Protein AF-A0A3A0ABZ5-F1 (afdb_monomer_lite)

Sequence (94 aa):
MTDPTLIDELAELLREAGRVHHQAFAEVDGEDPEWPLWYAGYLLERFRALLGPGLTRSRLVCWLVLAADDHARQAPDTEWAAYYAQFFAAQRPA

Secondary structure (DSSP, 8-state):
---HHHHHHHHHHHHHHHHHHHHHTGGGTT--TTHHHHHHHHHHHHHHHHH-TT--HHHHHHHHHHHHHHHHHH-TTS-HHHHHHHHHHTT---

Radius of gyration: 12.89 Å; chains: 1; bounding box: 30×22×39 Å

Structure (mmCIF, N/CA/C/O backbone):
data_AF-A0A3A0ABZ5-F1
#
_entry.id   AF-A0A3A0ABZ5-F1
#
loop_
_atom_site.group_PDB
_atom_site.id
_atom_site.type_symbol
_atom_site.label_atom_id
_atom_site.label_alt_id
_atom_site.label_comp_id
_atom_site.label_asym_id
_atom_site.label_entity_id
_atom_site.label_seq_id
_atom_site.pdbx_PDB_ins_code
_atom_site.Cartn_x
_atom_site.Cartn_y
_atom_site.Cartn_z
_atom_site.occupancy
_atom_site.B_iso_or_equiv
_atom_site.auth_seq_id
_atom_site.auth_comp_id
_atom_site.auth_asym_id
_atom_site.auth_atom_id
_atom_site.pdbx_PDB_model_num
ATOM 1 N N . MET A 1 1 ? -5.543 0.587 19.048 1.00 52.41 1 MET A N 1
ATOM 2 C CA . MET A 1 1 ? -5.061 -0.768 18.710 1.00 52.41 1 MET A CA 1
ATOM 3 C C . MET A 1 1 ? -5.632 -1.115 17.357 1.00 52.41 1 MET A C 1
ATOM 5 O O . MET A 1 1 ? -6.847 -1.087 17.217 1.00 52.41 1 MET A O 1
ATOM 9 N N . THR A 1 2 ? -4.773 -1.334 16.373 1.00 64.50 2 THR A N 1
ATOM 10 C CA . THR A 1 2 ? -5.174 -1.756 15.031 1.00 64.50 2 THR A CA 1
ATOM 11 C C . THR A 1 2 ? -5.718 -3.184 15.097 1.00 64.50 2 THR A C 1
ATOM 13 O O . THR A 1 2 ? -5.138 -4.011 15.798 1.00 64.50 2 THR A O 1
ATOM 16 N N . ASP A 1 3 ? -6.847 -3.454 14.442 1.00 81.31 3 ASP A N 1
ATOM 17 C CA . ASP A 1 3 ? -7.489 -4.776 14.430 1.00 81.31 3 ASP A CA 1
ATOM 18 C C . ASP A 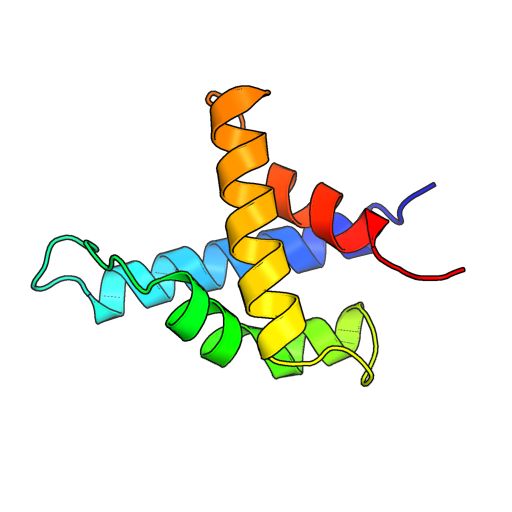1 3 ? -6.578 -5.793 13.708 1.00 81.31 3 ASP A C 1
ATOM 20 O O . ASP A 1 3 ? -6.283 -5.579 12.528 1.00 81.31 3 ASP A O 1
ATOM 24 N N . PRO A 1 4 ? -6.110 -6.866 14.380 1.00 82.38 4 PRO A N 1
ATOM 25 C CA . PRO A 1 4 ? -5.250 -7.879 13.764 1.00 82.38 4 PRO A CA 1
ATOM 26 C C . PRO A 1 4 ? -5.872 -8.502 12.510 1.00 82.38 4 PRO A C 1
ATOM 28 O O . PRO A 1 4 ? -5.173 -8.718 11.526 1.00 82.38 4 PRO A O 1
ATOM 31 N N . THR A 1 5 ? -7.194 -8.691 12.507 1.00 91.81 5 THR A N 1
ATOM 32 C CA . THR A 1 5 ? -7.928 -9.283 11.381 1.00 91.81 5 THR A CA 1
ATOM 33 C C . THR A 1 5 ? -7.843 -8.402 10.135 1.00 91.81 5 THR A C 1
ATOM 35 O O . THR A 1 5 ? -7.593 -8.884 9.035 1.00 91.81 5 THR A O 1
ATOM 38 N N . LEU A 1 6 ? -7.977 -7.082 10.312 1.00 94.19 6 LEU A N 1
ATOM 39 C CA . LEU A 1 6 ? -7.865 -6.113 9.220 1.00 94.19 6 LEU A CA 1
ATOM 40 C C . LEU A 1 6 ? -6.457 -6.105 8.609 1.00 94.19 6 LEU A C 1
ATOM 42 O O . LEU A 1 6 ? -6.318 -5.999 7.393 1.00 94.19 6 LEU A O 1
ATOM 46 N N . ILE A 1 7 ? -5.417 -6.180 9.445 1.00 96.06 7 ILE A N 1
ATOM 47 C CA . ILE A 1 7 ? -4.028 -6.212 8.968 1.00 96.06 7 ILE A CA 1
ATOM 48 C C . ILE A 1 7 ? -3.800 -7.467 8.122 1.00 96.06 7 ILE A C 1
ATOM 50 O O . ILE A 1 7 ? -3.236 -7.361 7.034 1.00 96.06 7 ILE A O 1
ATOM 54 N N . ASP A 1 8 ? -4.270 -8.627 8.579 1.00 97.00 8 ASP A N 1
ATOM 55 C CA . ASP A 1 8 ? -4.107 -9.885 7.851 1.00 97.00 8 ASP A CA 1
ATOM 56 C C . ASP A 1 8 ? -4.840 -9.864 6.500 1.00 97.00 8 ASP A C 1
ATOM 58 O O . ASP A 1 8 ? -4.261 -10.245 5.480 1.00 97.00 8 ASP A O 1
ATOM 62 N N . GLU A 1 9 ? -6.073 -9.344 6.454 1.00 97.50 9 GLU A N 1
ATOM 63 C CA . GLU A 1 9 ? -6.838 -9.199 5.207 1.00 97.50 9 GLU A CA 1
ATOM 64 C C . GLU A 1 9 ? -6.162 -8.245 4.209 1.00 97.50 9 GLU A C 1
ATOM 66 O O . GLU A 1 9 ? -6.068 -8.544 3.015 1.00 97.50 9 GLU A O 1
ATOM 71 N N . LEU A 1 10 ? -5.643 -7.108 4.684 1.00 97.81 10 LEU A N 1
ATOM 72 C CA . LEU A 1 10 ? -4.895 -6.169 3.844 1.00 97.81 10 LEU A CA 1
ATOM 73 C C . LEU A 1 10 ? -3.595 -6.791 3.325 1.00 97.81 10 LEU A C 1
ATOM 75 O O . LEU A 1 10 ? -3.276 -6.632 2.146 1.00 97.81 10 LEU A O 1
ATOM 79 N N . ALA A 1 11 ? -2.854 -7.499 4.182 1.00 98.19 11 ALA A N 1
ATOM 80 C CA . ALA A 1 11 ? -1.606 -8.153 3.806 1.00 98.19 11 ALA A CA 1
ATOM 81 C C . ALA A 1 11 ? -1.844 -9.230 2.743 1.00 98.19 11 ALA A C 1
ATOM 83 O O . ALA A 1 11 ? -1.082 -9.326 1.783 1.00 98.19 11 ALA A O 1
ATOM 84 N N . GLU A 1 12 ? -2.925 -10.002 2.859 1.00 98.31 12 GLU A N 1
ATOM 85 C CA . GLU A 1 12 ? -3.249 -11.028 1.872 1.00 98.31 12 GLU A CA 1
ATOM 86 C C . GLU A 1 12 ? -3.614 -10.430 0.509 1.00 98.31 12 GLU A C 1
ATOM 88 O O . GLU A 1 12 ? -3.093 -10.869 -0.518 1.00 98.31 12 GLU A O 1
ATOM 93 N N . LEU A 1 13 ? -4.420 -9.363 0.487 1.00 98.38 13 LEU A N 1
ATOM 94 C CA . LEU A 1 13 ? -4.727 -8.637 -0.748 1.00 98.38 13 LEU A CA 1
ATOM 95 C C . LEU A 1 13 ? -3.474 -8.043 -1.404 1.00 98.38 13 LEU A C 1
ATOM 97 O O . LEU A 1 13 ? -3.356 -8.053 -2.630 1.00 98.38 13 LEU A O 1
ATOM 101 N N . LEU A 1 14 ? -2.532 -7.536 -0.606 1.00 98.44 14 LEU A N 1
ATOM 102 C CA . LEU A 1 14 ? -1.252 -7.031 -1.101 1.00 98.44 14 LEU A CA 1
ATOM 103 C C . LEU A 1 14 ? -0.420 -8.153 -1.729 1.00 98.44 14 LEU A C 1
ATOM 105 O O . LEU A 1 14 ? 0.021 -8.006 -2.868 1.00 98.44 14 LEU A O 1
ATOM 109 N N . ARG A 1 15 ? -0.268 -9.301 -1.057 1.00 98.31 15 ARG A N 1
ATOM 110 C CA . ARG A 1 15 ? 0.440 -10.466 -1.623 1.00 98.31 15 ARG A CA 1
ATOM 111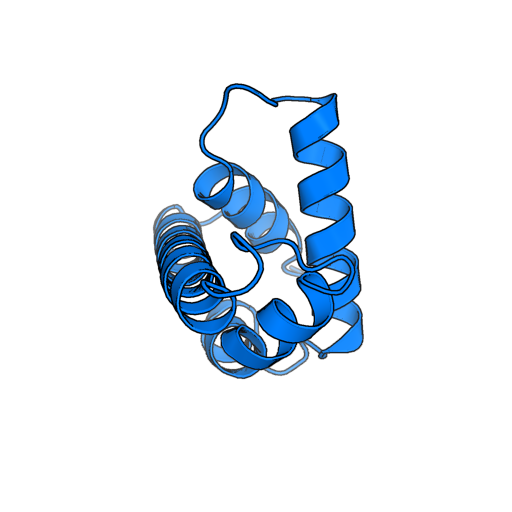 C C . ARG A 1 15 ? -0.202 -10.943 -2.915 1.00 98.31 15 ARG A C 1
ATOM 113 O O . ARG A 1 15 ? 0.500 -11.252 -3.877 1.00 98.31 15 ARG A O 1
ATOM 120 N N . GLU A 1 16 ? -1.530 -11.004 -2.949 1.00 97.81 16 GLU A N 1
ATOM 121 C CA . GLU A 1 16 ? -2.277 -11.336 -4.157 1.00 97.81 16 GLU A CA 1
ATOM 122 C C . GLU A 1 16 ? -1.955 -10.353 -5.291 1.00 97.81 16 GLU A C 1
ATOM 124 O O . GLU A 1 16 ? -1.598 -10.794 -6.383 1.00 97.81 16 GLU A O 1
ATOM 129 N N . ALA A 1 17 ? -2.008 -9.044 -5.025 1.00 97.31 17 ALA A N 1
ATOM 130 C CA . ALA A 1 17 ? -1.657 -8.015 -6.000 1.00 97.31 17 ALA A CA 1
ATOM 131 C C . ALA A 1 17 ? -0.218 -8.172 -6.505 1.00 97.31 17 ALA A C 1
ATOM 133 O O . ALA A 1 17 ? -0.007 -8.104 -7.710 1.00 97.31 17 ALA A O 1
ATOM 134 N N . GLY A 1 18 ? 0.745 -8.465 -5.626 1.00 95.38 18 GLY A N 1
ATOM 135 C CA . GLY A 1 18 ? 2.133 -8.708 -6.024 1.00 95.38 18 GLY A CA 1
ATOM 136 C C . GLY A 1 18 ? 2.303 -9.915 -6.936 1.00 95.38 18 GLY A C 1
ATOM 137 O O . GLY A 1 18 ? 2.995 -9.828 -7.949 1.00 95.38 18 GLY A O 1
ATOM 138 N N . ARG A 1 19 ? 1.609 -11.024 -6.654 1.00 95.00 19 ARG A N 1
ATOM 139 C CA . ARG A 1 19 ? 1.624 -12.197 -7.543 1.00 95.00 19 ARG A CA 1
ATOM 140 C C . ARG A 1 19 ? 1.006 -11.889 -8.909 1.00 95.00 19 ARG A C 1
ATOM 142 O O . ARG A 1 19 ? 1.563 -12.288 -9.927 1.00 95.00 19 ARG A O 1
ATOM 149 N N . VAL A 1 20 ? -0.136 -11.198 -8.935 1.00 95.31 20 VAL A N 1
ATOM 150 C CA . VAL A 1 20 ? -0.840 -10.861 -10.185 1.00 95.31 20 VAL A CA 1
ATOM 151 C C . VAL A 1 20 ? -0.066 -9.820 -10.998 1.00 95.31 20 VAL A C 1
ATOM 153 O O . VAL A 1 20 ? 0.016 -9.953 -12.216 1.00 95.31 20 VAL A O 1
ATOM 156 N N . HIS A 1 21 ? 0.537 -8.822 -10.346 1.00 93.31 21 HIS A N 1
ATOM 157 C CA . HIS A 1 21 ? 1.387 -7.816 -10.988 1.00 93.31 21 HIS A CA 1
ATOM 158 C C . HIS A 1 21 ? 2.601 -8.471 -11.642 1.00 93.31 21 HIS A C 1
ATOM 160 O O . HIS A 1 21 ? 2.794 -8.313 -12.842 1.00 93.31 21 HIS A O 1
ATOM 166 N N . HIS A 1 22 ? 3.337 -9.309 -10.908 1.00 89.19 22 HIS A N 1
ATOM 167 C CA . HIS A 1 22 ? 4.484 -10.022 -11.467 1.00 89.19 22 HIS A CA 1
ATOM 168 C C . HIS A 1 22 ? 4.079 -10.882 -12.678 1.00 89.19 22 HIS A C 1
ATOM 170 O O . HIS A 1 22 ? 4.752 -10.865 -13.702 1.00 89.19 22 HIS A O 1
ATOM 176 N N . GLN A 1 23 ? 2.932 -11.568 -12.628 1.00 88.88 23 GLN A N 1
ATOM 177 C CA . GLN A 1 23 ? 2.440 -12.320 -13.786 1.00 88.88 23 GLN A CA 1
ATOM 178 C C . GLN A 1 23 ? 2.102 -11.415 -14.985 1.00 88.88 23 GLN A C 1
ATOM 180 O O . GLN A 1 23 ? 2.391 -11.781 -16.123 1.00 88.88 23 GLN A O 1
ATOM 185 N N . ALA A 1 24 ? 1.484 -10.254 -14.753 1.00 86.00 24 ALA A N 1
ATOM 186 C CA . ALA A 1 24 ? 1.108 -9.317 -15.812 1.00 86.00 24 ALA A CA 1
ATOM 187 C C . ALA A 1 24 ? 2.323 -8.637 -16.470 1.00 86.00 24 ALA A C 1
ATOM 189 O O . ALA A 1 24 ? 2.275 -8.337 -17.660 1.00 86.00 24 ALA A O 1
ATOM 190 N N . PHE A 1 25 ? 3.402 -8.430 -15.714 1.00 85.12 25 PHE A N 1
ATOM 191 C CA . PHE A 1 25 ? 4.638 -7.778 -16.159 1.00 85.12 25 PHE A CA 1
ATOM 192 C C . PHE A 1 25 ? 5.801 -8.769 -16.342 1.00 85.12 25 PHE A C 1
ATOM 194 O O . PHE A 1 25 ? 6.966 -8.378 -16.347 1.00 85.12 25 PHE A O 1
ATOM 201 N N . ALA A 1 26 ? 5.503 -10.059 -16.529 1.00 81.62 26 ALA A N 1
ATOM 202 C CA . ALA A 1 26 ? 6.515 -11.110 -16.649 1.00 81.62 26 ALA A CA 1
ATOM 203 C C . ALA A 1 26 ? 7.483 -10.899 -17.833 1.00 81.62 26 ALA A C 1
ATOM 205 O O . ALA A 1 26 ? 8.642 -11.291 -17.756 1.00 81.62 26 ALA A O 1
ATOM 206 N N . GLU A 1 27 ? 7.033 -10.257 -18.918 1.00 80.56 27 GLU A N 1
ATOM 207 C CA . GLU A 1 27 ? 7.869 -9.953 -20.094 1.00 80.56 27 GLU A CA 1
ATOM 208 C C . GLU A 1 27 ? 8.960 -8.904 -19.813 1.00 80.56 27 GLU A C 1
ATOM 210 O O . GLU A 1 27 ? 9.941 -8.830 -20.551 1.00 80.56 27 GLU A O 1
ATOM 215 N N . VAL A 1 28 ? 8.798 -8.118 -18.744 1.00 80.75 28 VAL A N 1
ATOM 216 C CA . VAL A 1 28 ? 9.741 -7.080 -18.294 1.00 80.75 28 VAL A CA 1
ATOM 217 C C . VAL A 1 28 ? 10.320 -7.395 -16.910 1.00 80.75 28 VAL A C 1
ATOM 219 O O . VAL A 1 28 ? 10.726 -6.491 -16.192 1.00 80.75 28 VAL A O 1
ATOM 222 N N . ASP A 1 29 ? 10.326 -8.674 -16.517 1.00 75.88 29 ASP A N 1
ATOM 223 C CA . ASP A 1 29 ? 10.819 -9.149 -15.210 1.00 75.88 29 ASP A CA 1
ATOM 224 C C . ASP A 1 29 ? 10.188 -8.416 -14.006 1.00 75.88 29 ASP A C 1
ATOM 226 O O . ASP A 1 29 ? 10.812 -8.189 -12.973 1.00 75.88 29 ASP A O 1
ATOM 230 N N . GLY A 1 30 ? 8.928 -7.990 -14.152 1.00 70.75 30 GLY A N 1
ATOM 231 C CA . GLY A 1 30 ? 8.208 -7.245 -13.119 1.00 70.75 30 GLY A CA 1
ATOM 232 C C . GLY A 1 30 ? 8.658 -5.792 -12.932 1.00 70.75 30 GLY A C 1
ATOM 233 O O . GLY A 1 30 ? 8.146 -5.124 -12.031 1.00 70.75 30 GLY A O 1
ATOM 234 N N . GLU A 1 31 ? 9.575 -5.280 -13.760 1.00 78.00 31 GLU A N 1
ATOM 235 C CA . GLU A 1 31 ? 10.021 -3.891 -13.689 1.00 78.00 31 GLU A CA 1
ATOM 236 C C . GLU A 1 31 ? 8.906 -2.949 -14.165 1.00 78.00 31 GLU A C 1
ATOM 238 O O . GLU A 1 31 ? 8.551 -2.885 -15.342 1.00 78.00 31 GLU A O 1
ATOM 243 N N . ASP A 1 32 ? 8.339 -2.208 -13.215 1.00 87.75 32 ASP A N 1
ATOM 244 C CA . ASP A 1 32 ? 7.285 -1.229 -13.454 1.00 87.75 32 ASP A CA 1
ATOM 245 C C . ASP A 1 32 ? 7.545 0.015 -12.586 1.00 87.75 32 ASP A C 1
ATOM 247 O O . ASP A 1 32 ? 7.215 0.019 -11.395 1.00 87.75 32 ASP A O 1
ATOM 251 N N . PRO A 1 33 ? 8.137 1.093 -13.136 1.00 87.06 33 PRO A N 1
ATOM 252 C CA . PRO A 1 33 ? 8.359 2.326 -12.381 1.00 87.06 33 PRO A CA 1
ATOM 253 C C . PRO A 1 33 ? 7.045 3.000 -11.948 1.00 87.06 33 PRO A C 1
ATOM 255 O O . PRO A 1 33 ? 7.052 3.836 -11.045 1.00 87.06 33 PRO A O 1
ATOM 258 N N . GLU A 1 34 ? 5.914 2.629 -12.555 1.00 93.25 34 GLU A N 1
ATOM 259 C CA . GLU A 1 34 ? 4.578 3.128 -12.238 1.00 93.25 34 GLU A CA 1
ATOM 260 C C . GLU A 1 34 ? 3.724 2.098 -11.473 1.00 93.25 34 GLU A C 1
ATOM 262 O O . GLU A 1 34 ? 2.503 2.268 -11.362 1.00 93.25 34 GLU A O 1
ATOM 267 N N . TRP A 1 35 ? 4.352 1.090 -10.848 1.00 95.62 35 TRP A N 1
ATOM 268 C CA . TRP A 1 35 ? 3.670 0.038 -10.082 1.00 95.62 35 TRP A CA 1
ATOM 269 C C . TRP A 1 35 ? 2.593 0.546 -9.104 1.00 95.62 35 TRP A C 1
ATOM 271 O O . TRP A 1 35 ? 1.539 -0.100 -9.016 1.00 95.62 35 TRP A O 1
ATOM 281 N N . PRO A 1 36 ? 2.728 1.708 -8.415 1.00 97.69 36 PRO A N 1
ATOM 282 C CA . PRO A 1 36 ? 1.680 2.178 -7.514 1.00 97.69 36 PRO A CA 1
ATOM 283 C C . PRO A 1 36 ? 0.368 2.483 -8.244 1.00 97.69 36 PRO A C 1
ATOM 285 O O . PRO A 1 36 ? -0.709 2.327 -7.666 1.00 97.69 36 PRO A O 1
ATOM 288 N N . LEU A 1 37 ? 0.423 2.901 -9.515 1.00 97.31 37 LEU A N 1
ATOM 289 C CA . LEU A 1 37 ? -0.766 3.171 -10.327 1.00 97.31 37 LEU A CA 1
ATOM 290 C C . LEU A 1 37 ? -1.521 1.886 -10.660 1.00 97.31 37 LEU A C 1
ATOM 292 O O . LEU A 1 37 ? -2.763 1.892 -10.627 1.00 97.31 37 LEU A O 1
ATOM 296 N N . TRP A 1 38 ? -0.788 0.813 -10.967 1.00 96.44 38 TRP A N 1
ATOM 297 C CA . TRP A 1 38 ? -1.355 -0.508 -11.220 1.00 96.44 38 TRP A CA 1
ATOM 298 C C . TRP A 1 38 ? -1.971 -1.082 -9.944 1.00 96.44 38 TRP A C 1
ATOM 300 O O . TRP A 1 38 ? -3.160 -1.410 -9.930 1.00 96.44 38 TRP A O 1
ATOM 310 N N . TYR A 1 39 ? -1.213 -1.087 -8.841 1.00 98.19 39 TYR A N 1
ATOM 311 C CA . TYR A 1 39 ? -1.680 -1.574 -7.540 1.00 98.19 39 TYR A CA 1
ATOM 312 C C . TYR A 1 39 ? -2.922 -0.821 -7.079 1.00 98.19 39 TYR A C 1
ATOM 314 O O . TYR A 1 39 ? -3.910 -1.437 -6.686 1.00 98.19 39 TYR A O 1
ATOM 322 N N . ALA A 1 40 ? -2.921 0.510 -7.183 1.00 98.19 40 ALA A N 1
ATOM 323 C CA . ALA A 1 40 ? -4.085 1.302 -6.821 1.00 98.19 40 ALA A CA 1
ATOM 324 C C . ALA A 1 40 ? -5.297 0.996 -7.711 1.00 98.19 40 ALA A C 1
ATOM 326 O O . ALA A 1 40 ? -6.419 1.065 -7.230 1.00 98.19 40 ALA A O 1
ATOM 327 N N . GLY A 1 41 ? -5.107 0.655 -8.988 1.00 97.50 41 GLY A N 1
ATOM 328 C CA . GLY A 1 41 ? -6.200 0.198 -9.849 1.00 97.50 41 GLY A CA 1
ATOM 329 C C . GLY A 1 41 ? -6.769 -1.154 -9.408 1.00 97.50 41 GLY A C 1
ATOM 330 O O . GLY A 1 41 ? -7.986 -1.307 -9.331 1.00 97.50 41 GLY A O 1
ATOM 331 N N . TYR A 1 42 ? -5.893 -2.105 -9.079 1.00 97.81 42 TYR A N 1
ATOM 332 C CA . TYR A 1 42 ? -6.267 -3.461 -8.671 1.00 97.81 42 TYR A CA 1
ATOM 333 C C . TYR A 1 42 ? -6.943 -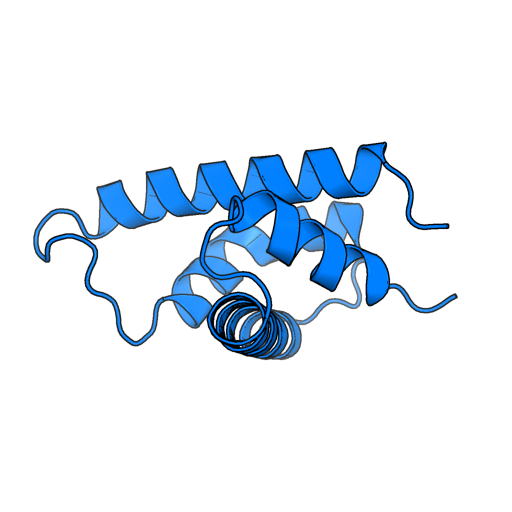3.511 -7.291 1.00 97.81 42 TYR A C 1
ATOM 335 O O . TYR A 1 42 ? -7.931 -4.220 -7.089 1.00 97.81 42 TYR A O 1
ATOM 343 N N . LEU A 1 43 ? -6.417 -2.743 -6.334 1.00 98.38 43 LEU A N 1
ATOM 344 C CA . LEU A 1 43 ? -6.776 -2.842 -4.920 1.00 98.38 43 LEU A CA 1
ATOM 345 C C . LEU A 1 43 ? -7.916 -1.917 -4.493 1.00 98.38 43 LEU A C 1
ATOM 347 O O . LEU A 1 43 ? -8.544 -2.202 -3.478 1.00 98.38 43 LEU A O 1
ATOM 351 N N . LEU A 1 44 ? -8.203 -0.828 -5.221 1.00 98.19 44 LEU A N 1
ATOM 352 C CA . LEU A 1 44 ? -9.049 0.268 -4.722 1.00 98.19 44 LEU A CA 1
ATOM 353 C C . LEU A 1 44 ? -10.391 -0.189 -4.144 1.00 98.19 44 LEU A C 1
ATOM 355 O O . LEU A 1 44 ? -10.697 0.140 -3.001 1.00 98.19 44 LEU A O 1
ATOM 359 N N . GLU A 1 45 ? -11.191 -0.938 -4.903 1.00 98.00 45 GLU A N 1
ATOM 360 C CA . GLU A 1 45 ? -12.531 -1.330 -4.442 1.00 98.00 45 GLU A CA 1
ATOM 361 C C . GLU A 1 45 ? -12.479 -2.347 -3.294 1.00 98.00 45 GLU A C 1
ATOM 363 O O . GLU A 1 45 ? -13.304 -2.301 -2.383 1.00 98.00 45 GLU A O 1
ATOM 368 N N . ARG A 1 46 ? -11.463 -3.216 -3.276 1.00 97.69 46 ARG A N 1
ATOM 369 C CA . ARG A 1 46 ? -11.251 -4.192 -2.195 1.00 97.69 46 ARG A CA 1
ATOM 370 C C . ARG A 1 46 ? -10.811 -3.487 -0.914 1.00 97.69 46 ARG A C 1
ATOM 372 O O . ARG A 1 46 ? -11.344 -3.744 0.156 1.00 97.69 46 ARG A O 1
ATOM 379 N N . PHE A 1 47 ? -9.911 -2.515 -1.033 1.00 97.06 47 PHE A N 1
ATOM 380 C CA . PHE A 1 47 ? -9.475 -1.686 0.086 1.00 97.06 47 PHE A CA 1
ATOM 381 C C . PHE A 1 47 ? -10.594 -0.777 0.591 1.00 97.06 47 PHE A C 1
ATOM 383 O O . PHE A 1 47 ? -10.681 -0.556 1.791 1.00 97.06 47 PHE A O 1
ATOM 390 N N . ARG A 1 48 ? -11.490 -0.282 -0.269 1.00 96.31 48 ARG A N 1
ATOM 391 C CA . ARG A 1 48 ? -12.677 0.474 0.166 1.00 96.31 48 ARG A CA 1
ATOM 392 C C . ARG A 1 48 ? -13.615 -0.347 1.040 1.00 96.31 48 ARG A C 1
ATOM 394 O O . ARG A 1 48 ? -14.190 0.215 1.969 1.00 96.31 48 ARG A O 1
ATOM 401 N N . ALA A 1 49 ? -13.749 -1.646 0.775 1.00 95.31 49 ALA A N 1
ATOM 402 C CA . ALA A 1 49 ? -14.544 -2.533 1.620 1.00 95.31 49 ALA A CA 1
ATOM 403 C C . ALA A 1 49 ? -13.974 -2.643 3.049 1.00 95.31 49 ALA A C 1
ATOM 405 O O . ALA A 1 49 ? -14.743 -2.774 3.996 1.00 95.31 49 ALA A O 1
ATOM 406 N N . LEU A 1 50 ? -12.649 -2.522 3.205 1.00 94.56 50 LEU A N 1
ATOM 407 C CA . LEU A 1 50 ? -11.944 -2.674 4.485 1.00 94.56 50 LEU A CA 1
ATOM 408 C C . LEU A 1 50 ? -11.672 -1.344 5.213 1.00 94.56 50 LEU A C 1
ATOM 410 O O . LEU A 1 50 ? -11.800 -1.241 6.432 1.00 94.56 50 LEU A O 1
ATOM 414 N N . LEU A 1 51 ? -11.283 -0.313 4.463 1.00 93.62 51 LEU A N 1
ATOM 415 C CA . LEU A 1 51 ? -10.823 0.989 4.962 1.00 93.62 51 LEU A CA 1
ATOM 416 C C . LEU A 1 51 ? -11.885 2.091 4.831 1.00 93.62 51 LEU A C 1
ATOM 418 O O . LEU A 1 51 ? -11.742 3.159 5.426 1.00 93.62 51 LEU A O 1
ATOM 422 N N . GLY A 1 52 ? -12.949 1.838 4.068 1.00 93.62 52 GLY A N 1
ATOM 423 C CA . GLY A 1 52 ? -14.083 2.736 3.872 1.00 93.62 52 GLY A CA 1
ATOM 424 C C . GLY A 1 52 ? -14.169 3.350 2.463 1.00 93.62 52 GLY A C 1
ATOM 425 O O . GLY A 1 52 ? -13.153 3.568 1.792 1.00 93.62 52 GLY A O 1
ATOM 426 N N . PRO A 1 53 ? -15.387 3.714 2.011 1.00 93.69 53 PRO A N 1
ATOM 427 C CA . PRO A 1 53 ? -15.650 4.161 0.637 1.00 93.69 53 PRO A CA 1
ATOM 428 C C . PRO A 1 53 ? -15.002 5.510 0.285 1.00 93.69 53 PRO A C 1
ATOM 430 O O . PRO A 1 53 ? -14.857 5.841 -0.890 1.00 93.69 53 PRO A O 1
ATOM 433 N N . GLY A 1 54 ? -14.585 6.289 1.290 1.00 94.06 54 GLY A N 1
ATOM 434 C CA . GLY A 1 54 ? -13.894 7.567 1.104 1.00 94.06 54 GLY A CA 1
ATOM 435 C C . GLY A 1 54 ? -12.452 7.444 0.598 1.00 94.06 54 GLY A C 1
ATOM 436 O O . GLY A 1 54 ? -11.836 8.461 0.278 1.00 94.06 54 GLY A O 1
ATOM 437 N N . LEU A 1 55 ? -11.893 6.231 0.514 1.00 95.88 55 LEU A N 1
ATOM 438 C CA . LEU A 1 55 ? -10.568 6.017 -0.061 1.00 95.88 55 LEU A CA 1
ATOM 439 C C . LEU A 1 55 ? -10.581 6.354 -1.560 1.00 95.88 55 LEU A C 1
ATOM 441 O O . LEU A 1 55 ? -11.319 5.765 -2.355 1.00 95.88 55 LEU A O 1
ATOM 445 N N . THR A 1 56 ? -9.757 7.319 -1.960 1.00 97.31 56 THR A N 1
ATOM 446 C CA . THR A 1 56 ? -9.583 7.704 -3.364 1.00 97.31 56 THR A CA 1
ATOM 447 C C . THR A 1 56 ? -8.379 6.993 -3.972 1.00 97.31 56 THR A C 1
ATOM 449 O O . THR A 1 56 ? -7.421 6.663 -3.271 1.00 97.31 56 THR A O 1
ATOM 452 N N . ARG A 1 57 ? -8.383 6.822 -5.302 1.00 98.00 57 ARG A N 1
ATOM 453 C CA . ARG A 1 57 ? -7.235 6.258 -6.029 1.00 98.00 57 ARG A CA 1
ATOM 454 C C . ARG A 1 57 ? -5.955 7.060 -5.784 1.00 98.00 57 ARG A C 1
ATOM 456 O O . ARG A 1 57 ? -4.923 6.470 -5.502 1.00 98.00 57 ARG A O 1
ATOM 463 N N . SER A 1 58 ? -6.026 8.393 -5.836 1.00 98.12 58 SER A N 1
ATOM 464 C CA . SER A 1 58 ? -4.866 9.270 -5.614 1.00 98.12 58 SER A CA 1
ATOM 465 C C . SER A 1 58 ? -4.272 9.124 -4.213 1.00 98.12 58 SER A C 1
ATOM 467 O O . SER A 1 58 ? -3.053 9.105 -4.061 1.00 98.12 58 SER A O 1
ATOM 469 N N . ARG A 1 59 ? -5.120 8.972 -3.188 1.00 97.44 59 ARG A N 1
ATOM 470 C CA . ARG A 1 59 ? -4.667 8.717 -1.818 1.00 97.44 59 ARG A CA 1
ATOM 471 C C . ARG A 1 59 ? -4.005 7.349 -1.698 1.00 97.44 59 ARG A C 1
ATOM 473 O O . ARG A 1 59 ? -2.948 7.265 -1.091 1.00 97.44 59 ARG A O 1
ATOM 480 N N . LEU A 1 60 ? -4.587 6.316 -2.309 1.00 98.00 60 LEU A N 1
ATOM 481 C CA . LEU A 1 60 ? -4.008 4.972 -2.304 1.00 98.00 60 LEU A CA 1
ATOM 482 C C . LEU A 1 60 ? -2.639 4.934 -2.999 1.00 98.00 60 LEU A C 1
ATOM 484 O O . LEU A 1 60 ? -1.706 4.375 -2.439 1.00 98.00 60 LEU A O 1
ATOM 488 N N . VAL A 1 61 ? -2.491 5.588 -4.157 1.00 98.50 61 VAL A N 1
ATOM 489 C CA . VAL A 1 61 ? -1.190 5.743 -4.840 1.00 98.50 61 VAL A CA 1
ATOM 490 C C . VAL A 1 61 ? -0.164 6.398 -3.914 1.00 98.50 61 VAL A C 1
ATOM 492 O O . VAL A 1 61 ? 0.931 5.875 -3.744 1.00 98.50 61 VAL A O 1
ATOM 495 N N . CYS A 1 62 ? -0.531 7.513 -3.274 1.00 97.88 62 CYS A N 1
ATOM 496 C CA . CYS A 1 62 ? 0.348 8.211 -2.337 1.00 97.88 62 CYS A CA 1
ATOM 497 C C . CYS A 1 62 ? 0.762 7.310 -1.164 1.00 97.88 62 CYS A C 1
ATOM 499 O O . CYS A 1 62 ? 1.939 7.225 -0.830 1.00 97.88 62 CYS A O 1
ATOM 501 N N . TRP A 1 63 ? -0.188 6.591 -0.566 1.00 97.94 63 TRP A N 1
ATOM 502 C CA . TRP A 1 63 ? 0.099 5.682 0.539 1.00 97.94 63 TRP A CA 1
ATOM 503 C C . TRP A 1 63 ? 0.977 4.495 0.139 1.00 97.94 63 TRP A C 1
ATOM 505 O O . TRP A 1 63 ? 1.836 4.121 0.925 1.00 97.94 63 TRP A O 1
ATOM 515 N N . LEU A 1 64 ? 0.805 3.930 -1.060 1.00 98.38 64 LEU A N 1
ATOM 516 C CA . LEU A 1 64 ? 1.671 2.860 -1.571 1.00 98.38 64 LEU A CA 1
ATOM 517 C C . LEU A 1 64 ? 3.125 3.332 -1.684 1.00 98.38 64 LEU A C 1
ATOM 519 O O . LEU A 1 64 ? 4.023 2.647 -1.206 1.00 98.38 64 LEU A O 1
ATOM 523 N N . VAL A 1 65 ? 3.343 4.524 -2.251 1.00 98.19 65 VAL A N 1
ATOM 524 C CA . VAL A 1 65 ? 4.683 5.123 -2.355 1.00 98.19 65 VAL A CA 1
ATOM 525 C C . VAL A 1 65 ? 5.274 5.363 -0.968 1.00 98.19 65 VAL A C 1
ATOM 527 O O . VAL A 1 65 ? 6.403 4.963 -0.716 1.00 98.19 65 VAL A O 1
ATOM 530 N N . LEU A 1 66 ? 4.506 5.959 -0.049 1.00 98.06 66 LEU A N 1
ATOM 531 C CA . LEU A 1 66 ? 4.976 6.232 1.311 1.00 98.06 66 LEU A CA 1
ATOM 532 C C . LEU A 1 66 ? 5.309 4.954 2.090 1.00 98.06 66 LEU A C 1
ATOM 534 O O . LEU A 1 66 ? 6.325 4.923 2.775 1.00 98.06 66 LEU A O 1
ATOM 538 N N . ALA A 1 67 ? 4.484 3.910 1.981 1.00 98.12 67 ALA A N 1
ATOM 539 C CA . ALA A 1 67 ? 4.722 2.633 2.648 1.00 98.12 67 ALA A CA 1
ATOM 540 C C . ALA A 1 67 ? 5.979 1.935 2.107 1.00 98.12 67 ALA A C 1
ATOM 542 O O . ALA A 1 67 ? 6.762 1.403 2.892 1.00 98.12 67 ALA A O 1
ATOM 543 N N . ALA A 1 68 ? 6.199 1.981 0.790 1.00 97.88 68 ALA A N 1
ATOM 544 C CA . ALA A 1 68 ? 7.397 1.430 0.163 1.00 97.88 68 ALA A CA 1
ATOM 545 C C . ALA A 1 68 ? 8.669 2.154 0.597 1.00 97.88 68 ALA A C 1
ATOM 547 O O . ALA A 1 68 ? 9.638 1.527 1.025 1.00 97.88 68 ALA A O 1
ATOM 548 N N . ASP A 1 69 ? 8.627 3.479 0.550 1.00 97.88 69 ASP A N 1
ATOM 549 C CA . ASP A 1 69 ? 9.700 4.353 0.997 1.00 97.88 69 ASP A CA 1
ATOM 550 C C . ASP A 1 69 ? 10.044 4.155 2.479 1.00 97.8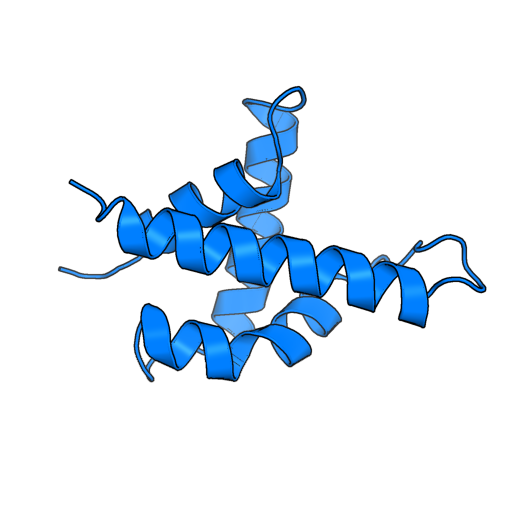8 69 ASP A C 1
ATOM 552 O O . ASP A 1 69 ? 11.214 4.185 2.863 1.00 97.88 69 ASP A O 1
ATOM 556 N N . ASP A 1 70 ? 9.032 3.995 3.329 1.00 97.88 70 ASP A N 1
ATOM 557 C CA . ASP A 1 70 ? 9.213 3.787 4.763 1.00 97.88 70 ASP A CA 1
ATOM 558 C C . ASP A 1 70 ? 9.770 2.390 5.066 1.00 97.88 70 ASP A C 1
ATOM 560 O O . ASP A 1 70 ? 10.759 2.277 5.786 1.00 97.88 70 ASP A O 1
ATOM 564 N N . HIS A 1 71 ? 9.228 1.337 4.443 1.00 98.19 71 HIS A N 1
ATOM 565 C CA . HIS A 1 71 ? 9.732 -0.036 4.579 1.00 98.19 71 HIS A CA 1
ATOM 566 C C . HIS A 1 71 ? 11.201 -0.148 4.167 1.00 98.19 71 HIS A C 1
ATOM 568 O O . HIS A 1 71 ? 12.010 -0.664 4.938 1.00 98.19 71 HIS A O 1
ATOM 574 N N . ALA A 1 72 ? 11.566 0.421 3.014 1.00 97.25 72 ALA A N 1
ATOM 575 C CA . ALA A 1 72 ? 12.939 0.410 2.516 1.00 97.25 72 ALA A CA 1
ATOM 576 C C . ALA A 1 72 ? 13.927 1.110 3.467 1.00 97.25 72 ALA A C 1
ATOM 578 O O . ALA A 1 72 ? 15.099 0.738 3.522 1.00 97.25 72 ALA A O 1
ATOM 579 N N . ARG A 1 73 ? 13.470 2.120 4.223 1.00 97.62 73 ARG A N 1
ATOM 580 C CA . ARG A 1 73 ? 14.305 2.863 5.180 1.00 97.62 73 ARG A CA 1
ATOM 581 C C . ARG A 1 73 ? 14.358 2.219 6.561 1.00 97.62 73 ARG A C 1
ATOM 583 O O . ARG A 1 73 ? 15.411 2.254 7.189 1.00 97.62 73 ARG A O 1
ATOM 590 N N . GLN A 1 74 ? 13.234 1.703 7.052 1.00 96.69 74 GLN A N 1
ATOM 591 C CA . GLN A 1 74 ? 13.076 1.323 8.459 1.00 96.69 74 GLN A CA 1
ATOM 592 C C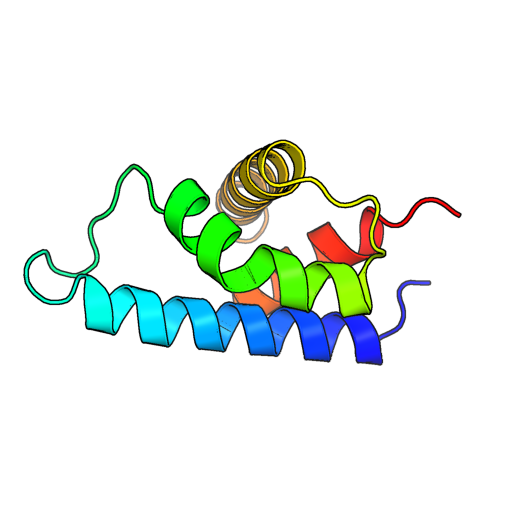 . GLN A 1 74 ? 13.180 -0.182 8.696 1.00 96.69 74 GLN A C 1
ATOM 594 O O . GLN A 1 74 ? 13.659 -0.602 9.748 1.00 96.69 74 GLN A O 1
ATOM 599 N N . ALA A 1 75 ? 12.709 -1.000 7.754 1.00 95.31 75 ALA A N 1
ATOM 600 C CA . ALA A 1 75 ? 12.559 -2.436 7.965 1.00 95.31 75 ALA A CA 1
ATOM 601 C C . ALA A 1 75 ? 12.721 -3.260 6.670 1.00 95.31 75 ALA A C 1
ATOM 603 O O . ALA A 1 75 ? 11.870 -4.115 6.400 1.00 95.31 75 ALA A O 1
ATOM 604 N N . PRO A 1 76 ? 13.805 -3.064 5.890 1.00 95.44 76 PRO A N 1
ATOM 605 C CA . PRO A 1 76 ? 13.950 -3.662 4.558 1.00 95.44 76 PRO A CA 1
ATOM 606 C C . PRO A 1 76 ? 13.936 -5.199 4.564 1.00 95.44 76 PRO A C 1
ATOM 608 O O . PRO A 1 76 ? 13.516 -5.809 3.587 1.00 95.44 76 PRO A O 1
ATOM 611 N N . ASP A 1 77 ? 14.336 -5.827 5.674 1.00 96.50 77 ASP A N 1
ATOM 612 C CA . ASP A 1 77 ? 14.410 -7.288 5.813 1.00 96.50 77 ASP A CA 1
ATOM 613 C C . ASP A 1 77 ? 13.083 -7.939 6.255 1.00 96.50 77 ASP A C 1
ATOM 615 O O . ASP A 1 77 ? 13.011 -9.154 6.451 1.00 96.50 77 ASP A O 1
ATOM 619 N N . THR A 1 78 ? 12.026 -7.148 6.461 1.00 96.25 78 THR A N 1
ATOM 620 C CA . THR A 1 78 ? 10.707 -7.655 6.876 1.00 96.25 78 THR A CA 1
ATOM 621 C C . THR A 1 78 ? 9.794 -7.934 5.684 1.00 96.25 78 THR A C 1
ATOM 623 O O . THR A 1 78 ? 9.971 -7.374 4.604 1.00 96.25 78 THR A O 1
ATOM 626 N N . GLU A 1 79 ? 8.785 -8.789 5.876 1.00 97.19 79 GLU A N 1
ATOM 627 C CA . GLU A 1 79 ? 7.788 -9.089 4.841 1.00 97.19 79 GLU A CA 1
ATOM 628 C C . GLU A 1 79 ? 6.994 -7.821 4.483 1.00 97.19 79 GLU A C 1
ATOM 630 O O . GLU A 1 79 ? 6.273 -7.262 5.314 1.00 97.19 79 GLU A O 1
ATOM 635 N N . TRP A 1 80 ? 7.156 -7.356 3.244 1.00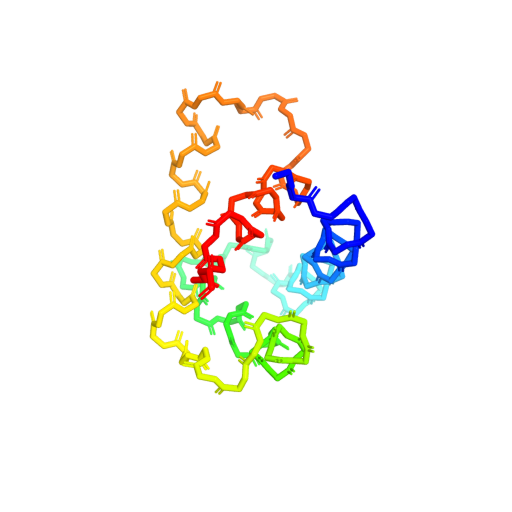 97.81 80 TRP A N 1
ATOM 636 C CA . TRP A 1 80 ? 6.666 -6.056 2.791 1.00 97.81 80 TRP A CA 1
ATOM 637 C C . TRP A 1 80 ? 5.140 -5.931 2.887 1.00 97.81 80 TRP A C 1
ATOM 639 O O . TRP A 1 80 ? 4.643 -4.877 3.282 1.00 97.81 80 TRP A O 1
ATOM 649 N N . ALA A 1 81 ? 4.379 -6.990 2.581 1.00 97.88 81 ALA A N 1
ATOM 650 C CA . ALA A 1 81 ? 2.922 -6.913 2.553 1.00 97.88 81 ALA A CA 1
ATOM 651 C C . ALA A 1 81 ? 2.360 -6.740 3.966 1.00 97.88 81 ALA A C 1
ATOM 653 O O . ALA A 1 81 ? 1.484 -5.902 4.185 1.00 97.88 81 ALA A O 1
ATOM 654 N N . ALA A 1 82 ? 2.915 -7.465 4.940 1.00 97.31 82 ALA A N 1
ATOM 655 C CA . ALA A 1 82 ? 2.604 -7.269 6.351 1.00 97.31 82 ALA A CA 1
ATOM 656 C C . ALA A 1 82 ? 2.972 -5.855 6.839 1.00 97.31 82 ALA A C 1
ATOM 658 O O . ALA A 1 82 ? 2.183 -5.231 7.551 1.00 97.31 82 ALA A O 1
ATOM 659 N N . TYR A 1 83 ? 4.131 -5.322 6.435 1.00 97.75 83 TYR A N 1
ATOM 660 C CA . TYR A 1 83 ? 4.550 -3.965 6.807 1.00 97.75 83 TYR A CA 1
ATOM 661 C C . TYR A 1 83 ? 3.591 -2.901 6.255 1.00 97.75 83 TYR A C 1
ATOM 663 O O . TYR A 1 83 ? 3.104 -2.031 6.980 1.00 97.75 83 TYR A O 1
ATOM 671 N N . TYR A 1 84 ? 3.252 -3.001 4.971 1.00 97.88 84 TYR A N 1
ATOM 672 C CA . TYR A 1 84 ? 2.357 -2.060 4.307 1.00 97.88 84 TYR A CA 1
ATOM 673 C C . TYR A 1 84 ? 0.943 -2.151 4.891 1.00 97.88 84 TYR A C 1
ATOM 675 O O . TYR A 1 84 ? 0.305 -1.127 5.125 1.00 97.88 84 TYR A O 1
ATOM 683 N N . ALA A 1 85 ? 0.452 -3.358 5.185 1.00 97.50 85 ALA A N 1
ATOM 684 C CA . ALA A 1 85 ? -0.849 -3.558 5.818 1.00 97.50 85 ALA A CA 1
ATOM 685 C C . ALA A 1 85 ? -0.962 -2.829 7.165 1.00 97.50 85 ALA A C 1
ATOM 687 O O . ALA A 1 85 ? -1.970 -2.164 7.421 1.00 97.50 85 ALA A O 1
ATOM 688 N N . GLN A 1 86 ? 0.086 -2.879 7.995 1.00 96.19 86 GLN A N 1
ATOM 689 C CA . GLN A 1 86 ? 0.148 -2.108 9.241 1.00 96.19 86 GLN A CA 1
ATOM 690 C C . GLN A 1 86 ? 0.102 -0.600 8.973 1.00 96.19 86 GLN A C 1
ATOM 692 O O . GLN A 1 86 ? -0.673 0.112 9.620 1.00 96.19 86 GLN A O 1
ATOM 697 N N . PHE A 1 87 ? 0.873 -0.123 7.988 1.00 96.12 87 PHE A N 1
ATOM 698 C CA . PHE A 1 87 ? 0.862 1.278 7.569 1.00 96.12 87 PHE A CA 1
ATOM 699 C C . PHE A 1 87 ? -0.545 1.736 7.161 1.00 96.12 87 PHE A C 1
ATOM 701 O O . PHE A 1 87 ? -1.012 2.766 7.649 1.00 96.12 87 PHE A O 1
ATOM 708 N N . PHE A 1 88 ? -1.244 0.973 6.311 1.00 95.69 88 PHE A N 1
ATOM 709 C CA . PHE A 1 88 ? -2.592 1.303 5.831 1.00 95.69 88 PHE A CA 1
ATOM 710 C C . PHE A 1 88 ? -3.637 1.271 6.942 1.00 95.69 88 PHE A C 1
ATOM 712 O O . PHE A 1 88 ? -4.476 2.168 7.034 1.00 95.69 88 PHE A O 1
ATOM 719 N N . ALA A 1 89 ? -3.590 0.257 7.803 1.00 94.31 89 ALA A N 1
ATOM 720 C CA . ALA A 1 89 ? -4.555 0.102 8.879 1.00 94.31 89 ALA A CA 1
ATOM 721 C C . ALA A 1 89 ? -4.437 1.226 9.931 1.00 94.31 89 ALA A C 1
ATOM 723 O O . ALA A 1 89 ? -5.441 1.613 10.530 1.00 94.31 89 ALA A O 1
ATOM 724 N N . ALA A 1 90 ? -3.248 1.820 10.087 1.00 92.75 90 ALA A N 1
ATOM 725 C CA . ALA A 1 90 ? -3.031 3.015 10.904 1.00 92.75 90 ALA A CA 1
ATOM 726 C C . ALA A 1 90 ? -3.624 4.308 10.303 1.00 92.75 90 ALA A C 1
ATOM 728 O O . ALA A 1 90 ? -3.775 5.293 11.022 1.00 92.75 90 ALA A O 1
ATOM 729 N N . GLN A 1 91 ? -3.993 4.326 9.015 1.00 87.06 91 GLN A N 1
ATOM 730 C CA . GLN A 1 91 ? -4.558 5.512 8.357 1.00 87.06 91 GLN A CA 1
ATOM 731 C C . GLN A 1 91 ? -6.066 5.687 8.571 1.00 87.06 91 GLN A C 1
ATOM 733 O O . GLN A 1 91 ? -6.642 6.663 8.077 1.00 87.06 91 GLN A O 1
ATOM 738 N N . ARG A 1 92 ? -6.738 4.748 9.254 1.00 71.81 92 ARG A N 1
ATOM 739 C CA . ARG A 1 92 ? -8.165 4.894 9.556 1.00 71.81 92 ARG A CA 1
ATOM 740 C C . ARG A 1 92 ? -8.366 6.140 10.425 1.00 71.81 92 ARG A C 1
ATOM 742 O O . ARG A 1 92 ? -7.809 6.193 11.523 1.00 71.81 92 ARG A O 1
ATOM 749 N N . PRO A 1 93 ? -9.162 7.129 9.983 1.00 58.16 93 PRO A N 1
ATOM 750 C CA . PRO A 1 93 ? -9.642 8.137 10.912 1.00 58.16 93 PRO A CA 1
ATOM 751 C C . PRO A 1 93 ? -10.482 7.441 11.993 1.00 58.16 93 PRO A C 1
ATOM 753 O O . PRO A 1 93 ? -11.153 6.443 11.707 1.00 58.16 93 PRO A O 1
ATOM 756 N N . ALA A 1 94 ? -10.375 7.944 13.224 1.00 51.84 94 ALA A N 1
ATOM 757 C CA . ALA A 1 94 ? -11.192 7.510 14.355 1.00 51.84 94 ALA A CA 1
ATOM 758 C C . ALA A 1 94 ? -12.692 7.684 14.074 1.00 51.84 94 ALA A C 1
ATOM 760 O O . ALA A 1 94 ? -13.049 8.663 13.376 1.00 51.84 94 ALA A O 1
#

Foldseek 3Di:
DQDPVQLVQQLVLVVVLVVVQCVVCVVVNSDDPQSLLSSLVSCVVVVCVRQNVPDDSVNSSVLVVVLVVCCVVPPVPDDSSSSSSVSSSVPRDD

pLDDT: mean 92.56, std 9.77, range [51.84, 98.5]